Protein AF-A0A6G0M7H9-F1 (afdb_monomer_lite)

Sequence (87 aa):
MHLNGYNNAKTVLDWALENFPDPEQLVIGGYSAGSLGAQIWSVKAAKMWEVGQRAPDNESAVGRTSTKFQVLADKSKTHASSLVKCF

Radius of gyration: 15.02 Å; chains: 1; bounding box: 35×24×44 Å

pLDDT: mean 70.73, std 20.06, range [34.06, 93.62]

InterPro domains:
  IPR029058 Alpha/Beta hydrolase fold [SSF53474] (7-42)

Structure (mmCIF, N/CA/C/O backbone):
data_AF-A0A6G0M7H9-F1
#
_entry.id   AF-A0A6G0M7H9-F1
#
loop_
_atom_site.group_PDB
_atom_site.id
_atom_site.type_symbol
_atom_site.label_atom_id
_atom_site.label_alt_id
_atom_site.label_comp_id
_atom_site.label_asym_id
_atom_site.label_entity_id
_atom_site.label_seq_id
_atom_site.pdbx_PDB_ins_code
_atom_site.Cartn_x
_atom_site.Cartn_y
_atom_site.Cartn_z
_atom_site.occupancy
_atom_site.B_iso_or_equiv
_atom_site.auth_seq_id
_atom_site.auth_comp_id
_atom_site.auth_asym_id
_atom_site.auth_atom_id
_atom_site.pdbx_PDB_model_num
ATOM 1 N N . MET A 1 1 ? 15.547 -13.799 -11.225 1.00 55.19 1 MET A N 1
ATOM 2 C CA . MET A 1 1 ? 14.887 -12.470 -11.190 1.00 55.19 1 MET A CA 1
ATOM 3 C C . MET A 1 1 ? 14.859 -11.977 -9.753 1.00 55.19 1 MET A C 1
ATOM 5 O O . MET A 1 1 ? 14.556 -12.777 -8.881 1.00 55.19 1 MET A O 1
ATOM 9 N N . HIS A 1 2 ? 15.171 -10.702 -9.507 1.00 68.62 2 HIS A N 1
ATOM 10 C CA . HIS A 1 2 ? 15.051 -10.082 -8.181 1.00 68.62 2 HIS A CA 1
ATOM 11 C C . HIS A 1 2 ? 13.690 -9.376 -8.083 1.00 68.62 2 HIS A C 1
ATOM 13 O O . HIS A 1 2 ? 13.439 -8.415 -8.808 1.00 68.62 2 HIS A O 1
ATOM 19 N N . LEU A 1 3 ? 12.793 -9.862 -7.219 1.00 81.94 3 LEU A N 1
ATOM 20 C CA . LEU A 1 3 ? 11.434 -9.325 -7.038 1.00 81.94 3 LEU A CA 1
ATOM 21 C C . LEU A 1 3 ? 11.422 -8.133 -6.065 1.00 81.94 3 LEU A C 1
ATOM 23 O O . LEU A 1 3 ? 10.660 -8.098 -5.100 1.00 81.94 3 LEU A O 1
ATOM 27 N N . ASN A 1 4 ? 12.273 -7.140 -6.321 1.00 87.44 4 ASN A N 1
ATOM 28 C CA . ASN A 1 4 ? 12.466 -6.003 -5.416 1.00 87.44 4 ASN A CA 1
ATOM 29 C C . ASN A 1 4 ? 11.170 -5.210 -5.198 1.00 87.44 4 ASN A C 1
ATOM 31 O O . ASN A 1 4 ? 10.897 -4.788 -4.083 1.00 87.44 4 ASN A O 1
ATOM 35 N N . GLY A 1 5 ? 10.323 -5.079 -6.225 1.00 85.44 5 GLY A N 1
ATOM 36 C CA . GLY A 1 5 ? 9.021 -4.418 -6.090 1.00 85.44 5 GLY A CA 1
ATOM 37 C C . GLY A 1 5 ? 8.081 -5.124 -5.106 1.00 85.44 5 GLY A C 1
ATOM 38 O O . GLY A 1 5 ? 7.406 -4.461 -4.324 1.00 85.44 5 GLY A O 1
ATOM 39 N N . TYR A 1 6 ? 8.080 -6.462 -5.095 1.00 87.19 6 TYR A N 1
ATOM 40 C CA . TYR A 1 6 ? 7.290 -7.237 -4.138 1.00 87.19 6 TYR A CA 1
ATOM 41 C C . TYR A 1 6 ? 7.822 -7.061 -2.713 1.00 87.19 6 TYR A C 1
ATOM 43 O O . TYR A 1 6 ? 7.045 -6.779 -1.804 1.00 87.19 6 TYR A O 1
ATOM 51 N N . ASN A 1 7 ? 9.140 -7.193 -2.529 1.00 90.88 7 ASN A N 1
ATOM 52 C CA . ASN A 1 7 ? 9.769 -7.054 -1.216 1.00 90.88 7 ASN A CA 1
ATOM 53 C C . ASN A 1 7 ? 9.555 -5.650 -0.645 1.00 90.88 7 ASN A C 1
ATOM 55 O O . ASN A 1 7 ? 9.132 -5.525 0.496 1.00 90.88 7 ASN A O 1
ATOM 59 N N . ASN A 1 8 ? 9.745 -4.606 -1.453 1.00 90.38 8 ASN A N 1
ATOM 60 C CA . ASN A 1 8 ? 9.549 -3.222 -1.024 1.00 90.38 8 ASN A CA 1
ATOM 61 C C . ASN A 1 8 ? 8.098 -2.959 -0.599 1.00 90.38 8 ASN A C 1
ATOM 63 O O . ASN A 1 8 ? 7.865 -2.384 0.460 1.00 90.38 8 ASN A O 1
ATOM 67 N N . ALA A 1 9 ? 7.123 -3.410 -1.395 1.00 89.94 9 ALA A N 1
ATOM 68 C CA . ALA A 1 9 ? 5.711 -3.252 -1.058 1.00 89.94 9 ALA A CA 1
ATOM 69 C C . ALA A 1 9 ? 5.334 -4.029 0.214 1.00 89.94 9 ALA A C 1
ATOM 71 O O . ALA A 1 9 ? 4.607 -3.502 1.052 1.00 89.94 9 ALA A O 1
ATOM 72 N N . LYS A 1 10 ? 5.873 -5.245 0.394 1.00 90.88 10 LYS A N 1
ATOM 73 C CA . LYS A 1 10 ? 5.686 -6.025 1.623 1.00 90.88 10 LYS A CA 1
ATOM 74 C C . LYS A 1 10 ? 6.239 -5.282 2.839 1.00 90.88 10 LYS A C 1
ATOM 76 O O . LYS A 1 10 ? 5.512 -5.115 3.805 1.00 90.88 10 LYS A O 1
ATOM 81 N N . THR A 1 11 ? 7.484 -4.813 2.771 1.00 93.19 11 THR A N 1
ATOM 82 C CA . THR A 1 11 ? 8.150 -4.129 3.887 1.00 93.19 11 THR A CA 1
ATOM 83 C C . THR A 1 11 ? 7.390 -2.880 4.325 1.00 93.19 11 THR A C 1
ATOM 85 O O . THR A 1 11 ? 7.218 -2.663 5.518 1.00 93.19 11 THR A O 1
ATOM 88 N N . VAL A 1 12 ? 6.895 -2.074 3.379 1.00 91.25 12 VAL A N 1
ATOM 89 C CA . VAL A 1 12 ? 6.097 -0.879 3.706 1.00 91.25 12 VAL A CA 1
ATOM 90 C C . VAL A 1 12 ? 4.761 -1.257 4.346 1.00 91.25 12 VAL A C 1
ATOM 92 O O . VAL A 1 12 ? 4.330 -0.593 5.285 1.00 91.25 12 VAL A O 1
ATOM 95 N N . LEU A 1 13 ? 4.109 -2.315 3.859 1.00 89.25 13 LEU A N 1
ATOM 96 C CA . LEU A 1 13 ? 2.828 -2.764 4.399 1.00 89.25 13 LEU A CA 1
ATOM 97 C C . LEU A 1 13 ? 2.972 -3.350 5.811 1.00 89.25 13 LEU A C 1
ATOM 99 O O . LEU A 1 13 ? 2.155 -3.043 6.673 1.00 89.25 13 LEU A O 1
ATOM 103 N N . ASP A 1 14 ? 4.026 -4.132 6.053 1.00 91.19 14 ASP A N 1
ATOM 104 C CA . ASP A 1 14 ? 4.344 -4.672 7.379 1.00 91.19 14 ASP A CA 1
ATOM 105 C C . ASP A 1 14 ? 4.657 -3.532 8.364 1.00 91.19 14 ASP A C 1
ATOM 107 O O . ASP A 1 14 ? 4.076 -3.473 9.444 1.00 91.19 14 ASP A O 1
ATOM 111 N N . TRP A 1 15 ? 5.490 -2.564 7.955 1.00 93.62 15 TRP A N 1
ATOM 112 C CA . TRP A 1 15 ? 5.767 -1.369 8.756 1.00 93.62 15 TRP A CA 1
ATOM 113 C C . TRP A 1 15 ? 4.480 -0.603 9.091 1.00 93.62 15 TRP A C 1
ATOM 115 O O . TRP A 1 15 ? 4.276 -0.197 10.233 1.00 93.62 15 TRP A O 1
ATOM 125 N N . ALA A 1 16 ? 3.579 -0.426 8.123 1.00 90.75 16 ALA A N 1
ATOM 126 C CA . ALA A 1 16 ? 2.317 0.263 8.365 1.00 90.75 16 ALA A CA 1
ATOM 127 C C . ALA A 1 16 ? 1.430 -0.489 9.374 1.00 90.75 16 ALA A C 1
ATOM 129 O O . ALA A 1 16 ? 0.798 0.160 10.202 1.00 90.75 16 ALA A O 1
ATOM 130 N N . LEU A 1 17 ? 1.414 -1.827 9.351 1.00 87.12 17 LEU A N 1
ATOM 131 C CA . LEU A 1 17 ? 0.633 -2.651 10.283 1.00 87.12 17 LEU A CA 1
ATOM 132 C C . LEU A 1 17 ? 1.141 -2.527 11.719 1.00 87.12 17 LEU A C 1
ATOM 134 O O . LEU A 1 17 ? 0.349 -2.405 12.649 1.00 87.12 17 LEU A O 1
ATOM 138 N N . GLU A 1 18 ? 2.460 -2.503 11.892 1.00 88.94 18 GLU A N 1
ATOM 139 C CA . GLU A 1 18 ? 3.097 -2.344 13.202 1.00 88.94 18 GLU A CA 1
ATOM 140 C C . GLU A 1 18 ? 2.838 -0.963 13.815 1.00 88.94 18 GLU A C 1
ATOM 142 O O . GLU A 1 18 ? 2.680 -0.840 15.029 1.00 88.94 18 GLU A O 1
ATOM 147 N N . ASN A 1 19 ? 2.785 0.082 12.985 1.00 91.38 19 ASN A N 1
ATOM 148 C CA . ASN A 1 19 ? 2.636 1.463 13.451 1.00 91.38 19 ASN A CA 1
ATOM 149 C C . ASN A 1 19 ? 1.169 1.907 13.558 1.00 91.38 19 ASN A C 1
ATOM 151 O O . ASN A 1 19 ? 0.850 2.782 14.363 1.00 91.38 19 ASN A O 1
ATOM 155 N N . PHE A 1 20 ? 0.275 1.308 12.769 1.00 87.25 20 PHE A N 1
ATOM 156 C CA . PHE A 1 20 ? -1.140 1.669 12.694 1.00 87.25 20 PHE A CA 1
ATOM 157 C C . PHE A 1 20 ? -2.016 0.411 12.764 1.00 87.25 20 PHE A C 1
ATOM 159 O O . PHE A 1 20 ? -2.564 -0.008 11.744 1.00 87.25 20 PHE A O 1
ATOM 166 N N . PRO A 1 21 ? -2.184 -0.201 13.949 1.00 80.69 21 PRO A N 1
ATOM 167 C CA . PRO A 1 21 ? -2.934 -1.450 14.088 1.00 80.69 21 PRO A CA 1
ATOM 168 C C . PRO A 1 21 ? -4.443 -1.295 13.836 1.00 80.69 21 PRO A C 1
ATOM 170 O O . PRO A 1 21 ? -5.097 -2.262 13.464 1.00 80.69 21 PRO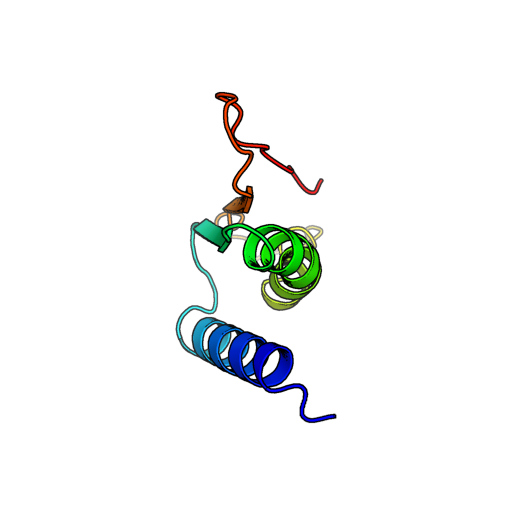 A O 1
ATOM 173 N N . ASP A 1 22 ? -4.998 -0.094 14.021 1.00 82.81 22 ASP A N 1
ATOM 174 C CA . ASP A 1 22 ? -6.435 0.179 13.884 1.00 82.81 22 ASP A CA 1
ATOM 175 C C . ASP A 1 22 ? -6.677 1.546 13.214 1.00 82.81 22 ASP A C 1
ATOM 177 O O . ASP A 1 22 ? -7.038 2.524 13.874 1.00 82.81 22 ASP A O 1
ATOM 181 N N . PRO A 1 23 ? -6.362 1.683 11.914 1.00 81.44 23 PRO A N 1
ATOM 182 C CA . PRO A 1 23 ? -6.549 2.927 11.198 1.00 81.44 23 PRO A CA 1
ATOM 183 C C . PRO A 1 23 ? -8.036 3.127 10.900 1.00 81.44 23 PRO A C 1
ATOM 185 O O . PRO A 1 23 ? -8.738 2.208 10.479 1.00 81.44 23 PRO A O 1
ATOM 188 N N . GLU A 1 24 ? -8.514 4.362 11.030 1.00 83.56 24 GLU A N 1
ATOM 189 C CA . GLU A 1 24 ? -9.883 4.720 10.638 1.00 83.56 24 GLU A CA 1
ATOM 190 C C . GLU A 1 24 ? -10.108 4.502 9.130 1.00 83.56 24 GLU A C 1
ATOM 192 O O . GLU A 1 24 ? -11.173 4.058 8.693 1.00 83.56 24 GLU A O 1
ATOM 197 N N . GLN A 1 25 ? -9.082 4.776 8.320 1.00 83.12 25 GLN A N 1
ATOM 198 C CA . GLN A 1 25 ? -9.131 4.623 6.873 1.00 83.12 25 GLN A CA 1
ATOM 199 C C . GLN A 1 25 ? -7.798 4.116 6.311 1.00 83.12 25 GLN A C 1
ATOM 201 O O . GLN A 1 25 ? -6.739 4.679 6.577 1.00 83.12 25 GLN A O 1
ATOM 206 N N . LEU A 1 26 ? -7.874 3.095 5.458 1.00 84.81 26 LEU A N 1
ATOM 207 C CA . LEU A 1 26 ? -6.761 2.530 4.705 1.00 84.81 26 LEU A CA 1
ATOM 208 C C . LEU A 1 26 ? -6.979 2.771 3.206 1.00 84.81 26 LEU A C 1
ATOM 210 O O . LEU A 1 26 ? -7.966 2.316 2.622 1.00 84.81 26 LEU A O 1
ATOM 214 N N . VAL A 1 27 ? -6.051 3.497 2.577 1.00 88.25 27 VAL A N 1
ATOM 215 C CA . VAL A 1 27 ? -6.087 3.809 1.141 1.00 88.25 27 VAL A CA 1
ATOM 216 C C . VAL A 1 27 ? -4.852 3.241 0.461 1.00 88.25 27 VAL A C 1
ATOM 218 O O . VAL A 1 27 ? -3.729 3.574 0.830 1.00 88.25 27 VAL A O 1
ATOM 221 N N . ILE A 1 28 ? -5.053 2.419 -0.567 1.00 87.19 28 ILE A N 1
ATOM 222 C CA . ILE A 1 28 ? -3.969 1.870 -1.388 1.00 87.19 28 ILE A CA 1
ATOM 223 C C . ILE A 1 28 ? -4.106 2.422 -2.798 1.00 87.19 28 ILE A C 1
ATOM 225 O O . ILE A 1 28 ? -5.113 2.201 -3.466 1.00 87.19 28 ILE A O 1
ATOM 229 N N . GLY A 1 29 ? -3.091 3.158 -3.242 1.00 89.44 29 GLY A N 1
ATOM 230 C CA . GLY A 1 29 ? -3.086 3.845 -4.526 1.00 89.44 29 GLY A CA 1
ATOM 231 C C . GLY A 1 29 ? -1.929 3.427 -5.424 1.00 89.44 29 GLY A C 1
ATOM 232 O O . GLY A 1 29 ? -0.874 3.020 -4.940 1.00 89.44 29 GLY A O 1
ATOM 233 N N . GLY A 1 30 ? -2.098 3.571 -6.737 1.00 87.00 30 GLY A N 1
ATOM 234 C CA . GLY A 1 30 ? -0.991 3.406 -7.671 1.00 87.00 30 GLY A CA 1
ATOM 235 C C . GLY A 1 30 ? -1.271 3.904 -9.086 1.00 87.00 30 GLY A C 1
ATOM 236 O O . GLY A 1 30 ? -2.419 4.014 -9.521 1.00 87.00 30 GLY A O 1
ATOM 237 N N . TYR A 1 31 ? -0.188 4.185 -9.811 1.00 86.12 31 TYR A N 1
ATOM 238 C CA . TYR A 1 31 ? -0.194 4.713 -11.176 1.00 86.12 31 TYR A CA 1
ATOM 239 C C . TYR A 1 31 ? 0.443 3.717 -12.156 1.00 86.12 31 TYR A C 1
ATOM 241 O O . TYR A 1 31 ? 1.472 3.117 -11.836 1.00 86.12 31 TYR A O 1
ATOM 249 N N . SER A 1 32 ? -0.134 3.547 -13.353 1.00 86.31 32 SER A N 1
ATOM 250 C CA . SER A 1 32 ? 0.356 2.611 -14.384 1.00 86.31 32 SER A CA 1
ATOM 251 C C . SER A 1 32 ? 0.545 1.182 -13.831 1.00 86.31 32 SER A C 1
ATOM 253 O O . SER A 1 32 ? -0.390 0.624 -13.268 1.00 86.31 32 SER A O 1
ATOM 255 N N . ALA A 1 33 ? 1.734 0.574 -13.901 1.00 84.38 33 ALA A N 1
ATOM 256 C CA . ALA A 1 33 ? 2.001 -0.731 -13.278 1.00 84.38 33 ALA A CA 1
ATOM 257 C C . ALA A 1 33 ? 1.703 -0.755 -11.761 1.00 84.38 33 ALA A C 1
ATOM 259 O O . ALA A 1 33 ? 1.308 -1.784 -11.209 1.00 84.38 33 ALA A O 1
ATOM 260 N N . GLY A 1 34 ? 1.830 0.393 -11.091 1.00 84.06 34 GLY A N 1
ATOM 261 C CA . GLY A 1 34 ? 1.457 0.560 -9.693 1.00 84.06 34 GLY A CA 1
ATOM 262 C C . GLY A 1 34 ? -0.047 0.452 -9.446 1.00 84.06 34 GLY A C 1
ATOM 263 O O . GLY A 1 34 ? -0.427 0.052 -8.357 1.00 84.06 34 GLY A O 1
ATOM 264 N N . SER A 1 35 ? -0.914 0.746 -10.422 1.00 84.94 35 SER A N 1
ATOM 265 C CA . SER A 1 35 ? -2.372 0.623 -10.259 1.00 84.94 35 SER A CA 1
ATOM 266 C C . SER A 1 35 ? -2.830 -0.840 -10.274 1.00 84.94 35 SER A C 1
ATOM 268 O O . SER A 1 35 ? -3.742 -1.230 -9.542 1.00 84.94 35 SER A O 1
ATOM 270 N N . LEU A 1 36 ? -2.146 -1.686 -11.051 1.00 85.75 36 LEU A N 1
ATOM 271 C CA . LEU A 1 36 ? -2.290 -3.139 -10.971 1.00 85.75 36 LEU A CA 1
ATOM 272 C C . LEU A 1 36 ? -1.719 -3.668 -9.649 1.00 85.75 36 LEU A C 1
ATOM 274 O O . LEU A 1 36 ? -2.364 -4.469 -8.976 1.00 85.75 36 LEU A O 1
ATOM 278 N N . GLY A 1 37 ? -0.545 -3.171 -9.247 1.00 87.00 3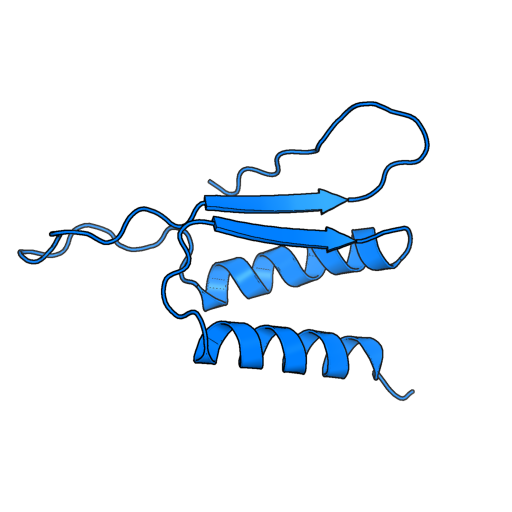7 GLY A N 1
ATOM 279 C CA . GLY A 1 37 ? 0.047 -3.475 -7.946 1.00 87.00 37 GLY A CA 1
ATOM 280 C C . GLY A 1 37 ? -0.893 -3.135 -6.788 1.00 87.00 37 GLY A C 1
ATOM 281 O O . GLY A 1 37 ? -1.104 -3.979 -5.924 1.00 87.00 37 GLY A O 1
ATOM 282 N N . ALA A 1 38 ? -1.513 -1.953 -6.808 1.00 88.06 38 ALA A N 1
ATOM 283 C CA . ALA A 1 38 ? -2.479 -1.509 -5.811 1.00 88.06 38 ALA A CA 1
ATOM 284 C C . ALA A 1 38 ? -3.611 -2.529 -5.667 1.00 88.06 38 AL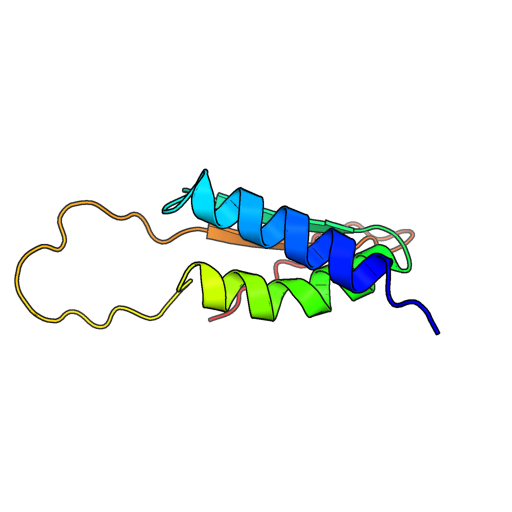A A C 1
ATOM 286 O O . ALA A 1 38 ? -3.818 -3.039 -4.575 1.00 88.06 38 ALA A O 1
ATOM 287 N N . GLN A 1 39 ? -4.246 -2.929 -6.772 1.00 86.88 39 GLN A N 1
ATOM 288 C CA . GLN A 1 39 ? -5.316 -3.934 -6.757 1.00 86.88 39 GLN A CA 1
ATOM 289 C C . GLN A 1 39 ? -4.867 -5.288 -6.178 1.00 86.88 39 GLN A C 1
ATOM 291 O O . GLN A 1 39 ? -5.586 -5.877 -5.372 1.00 86.88 39 GLN A O 1
ATOM 296 N N . ILE A 1 40 ? -3.674 -5.773 -6.543 1.00 88.00 40 ILE A N 1
ATOM 297 C CA . ILE A 1 40 ? -3.125 -7.043 -6.033 1.00 88.00 40 ILE A CA 1
ATOM 298 C C . ILE A 1 40 ? -2.849 -6.955 -4.526 1.00 88.00 40 ILE A C 1
ATOM 300 O O . ILE A 1 40 ? -3.207 -7.856 -3.765 1.00 88.00 40 ILE A O 1
ATOM 304 N N . TRP A 1 41 ? -2.221 -5.867 -4.079 1.00 88.62 41 TRP A N 1
ATOM 305 C CA . TRP A 1 41 ? -1.867 -5.665 -2.676 1.00 88.62 41 TRP A CA 1
ATOM 306 C C . TRP A 1 41 ? -3.074 -5.357 -1.796 1.00 88.62 41 TRP A C 1
ATOM 308 O O . TRP A 1 41 ? -3.052 -5.691 -0.613 1.00 88.62 41 TRP A O 1
ATOM 318 N N . SER A 1 42 ? -4.151 -4.809 -2.359 1.00 86.56 42 SER A N 1
ATOM 319 C CA . SER A 1 42 ? -5.360 -4.477 -1.615 1.00 86.56 42 SER A CA 1
ATOM 320 C C . SER A 1 42 ? -5.996 -5.678 -0.923 1.00 86.56 42 SER A C 1
ATOM 322 O O . SER A 1 42 ? -6.356 -5.588 0.246 1.00 86.56 42 SER A O 1
ATOM 324 N N . VAL A 1 43 ? -6.064 -6.831 -1.589 1.00 84.19 43 VAL A N 1
ATOM 325 C CA . VAL A 1 43 ? -6.616 -8.054 -0.980 1.00 84.19 43 VAL A CA 1
ATOM 326 C C . VAL A 1 43 ? -5.771 -8.509 0.213 1.00 84.19 43 VAL A C 1
ATOM 328 O O . VAL A 1 43 ? -6.300 -8.979 1.218 1.00 84.19 43 VAL A O 1
ATOM 331 N N . LYS A 1 44 ? -4.446 -8.364 0.117 1.00 86.38 44 LYS A N 1
ATOM 332 C CA . LYS A 1 44 ? -3.523 -8.745 1.189 1.00 86.38 44 LYS A CA 1
ATOM 333 C C . LYS A 1 44 ? -3.602 -7.779 2.370 1.00 86.38 44 LYS A C 1
ATOM 335 O O . LYS A 1 44 ? -3.656 -8.234 3.506 1.00 86.38 44 LYS A O 1
ATOM 340 N N . ALA A 1 45 ? -3.674 -6.480 2.100 1.00 86.50 45 ALA A N 1
ATOM 341 C CA . ALA A 1 45 ? -3.820 -5.455 3.124 1.00 86.50 45 ALA A CA 1
ATOM 342 C C . ALA A 1 45 ? -5.157 -5.559 3.871 1.00 86.50 45 ALA A C 1
ATOM 344 O O . ALA A 1 45 ? -5.173 -5.492 5.093 1.00 86.50 45 ALA A O 1
ATOM 345 N N . ALA A 1 46 ? -6.264 -5.817 3.166 1.00 83.69 46 ALA A N 1
ATOM 346 C CA . ALA A 1 46 ? -7.565 -6.029 3.800 1.00 83.69 46 ALA A CA 1
ATOM 347 C C . ALA A 1 46 ? -7.546 -7.210 4.787 1.00 83.69 46 ALA A C 1
ATOM 349 O O . ALA A 1 46 ? -8.110 -7.110 5.870 1.00 83.69 46 ALA A O 1
ATOM 350 N N . LYS A 1 47 ? -6.843 -8.302 4.450 1.00 82.94 47 LYS A N 1
ATOM 351 C CA . LYS A 1 47 ? -6.657 -9.447 5.358 1.00 82.94 47 LYS A CA 1
ATOM 352 C C . LYS A 1 47 ? -5.772 -9.120 6.559 1.00 82.94 47 LYS A C 1
ATOM 354 O O . LYS A 1 47 ? -6.061 -9.583 7.650 1.00 82.94 47 LYS A O 1
ATOM 359 N N . MET A 1 48 ? -4.701 -8.353 6.354 1.00 84.19 48 MET A N 1
ATOM 360 C CA . MET A 1 48 ? -3.777 -7.959 7.425 1.00 84.19 48 MET A CA 1
ATOM 361 C C . MET A 1 48 ? -4.449 -7.085 8.488 1.00 84.19 48 MET A C 1
ATOM 363 O O . MET A 1 48 ? -4.151 -7.242 9.663 1.00 84.19 48 MET A O 1
ATOM 367 N N . TRP A 1 49 ? -5.367 -6.210 8.073 1.00 82.44 49 TRP A N 1
ATOM 368 C CA . TRP A 1 49 ? -6.148 -5.343 8.963 1.00 82.44 49 TRP A CA 1
ATOM 369 C C . TRP A 1 49 ? -7.518 -5.912 9.347 1.00 82.44 49 TRP A C 1
ATOM 371 O O . TRP A 1 49 ? -8.336 -5.188 9.904 1.00 82.44 49 TRP A O 1
ATOM 381 N N . GLU A 1 50 ? -7.795 -7.179 9.017 1.00 74.88 50 GLU A N 1
ATOM 382 C CA . GLU A 1 50 ? -9.081 -7.839 9.297 1.00 74.88 50 GLU A CA 1
ATOM 383 C C . GLU A 1 50 ? -10.302 -7.001 8.883 1.00 74.88 50 GLU A C 1
ATOM 385 O O . GLU A 1 50 ? -11.335 -6.989 9.557 1.00 74.88 50 GLU A O 1
ATOM 390 N N . VAL A 1 51 ? -10.185 -6.285 7.759 1.00 64.31 51 VAL A N 1
ATOM 391 C CA . VAL A 1 51 ? -11.228 -5.404 7.234 1.00 64.31 51 VAL A CA 1
ATOM 392 C C . VAL A 1 51 ? -12.447 -6.268 6.881 1.00 64.31 51 VAL A C 1
ATOM 394 O O . VAL A 1 51 ? -12.543 -6.797 5.776 1.00 64.31 51 VAL A O 1
ATOM 397 N N . GLY A 1 52 ? -13.354 -6.442 7.849 1.00 56.06 52 GLY A N 1
ATOM 398 C CA . GLY A 1 52 ? -14.652 -7.103 7.699 1.00 56.06 52 GLY A CA 1
ATOM 399 C C . GLY A 1 52 ? -14.831 -8.528 8.254 1.00 56.06 52 GLY A C 1
ATOM 400 O O . GLY A 1 52 ? -15.568 -9.275 7.619 1.00 56.06 52 GLY A O 1
ATOM 401 N N . GLN A 1 53 ? -14.250 -8.947 9.398 1.00 45.38 53 GLN A N 1
ATOM 402 C CA . GLN A 1 53 ? -14.52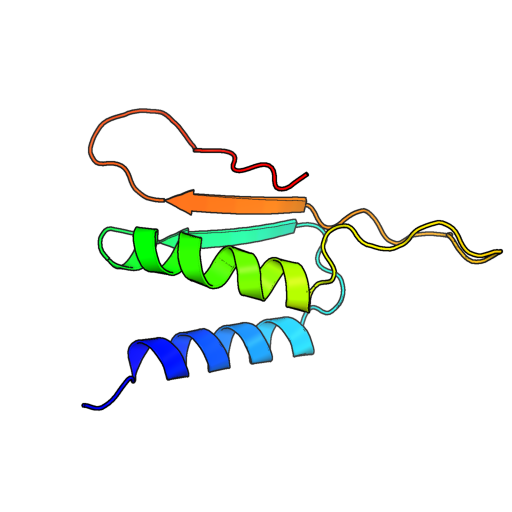8 -10.306 9.943 1.00 45.38 53 GLN A CA 1
ATOM 403 C C . GLN A 1 53 ? -14.820 -10.499 11.449 1.00 45.38 53 GLN A C 1
ATOM 405 O O . GLN A 1 53 ? -14.816 -11.646 11.895 1.00 45.38 53 GLN A O 1
ATOM 410 N N . ARG A 1 54 ? -15.208 -9.490 12.245 1.00 40.12 54 ARG A N 1
ATOM 411 C CA . ARG A 1 54 ? -15.758 -9.804 13.586 1.00 40.12 54 ARG A CA 1
ATOM 412 C C . ARG A 1 54 ? -17.283 -9.960 13.571 1.00 40.12 54 ARG A C 1
ATOM 414 O O . ARG A 1 54 ? -18.017 -8.977 13.627 1.00 40.12 54 ARG A O 1
ATOM 421 N N . ALA A 1 55 ? -17.754 -11.210 13.519 1.00 38.31 55 ALA A N 1
ATOM 422 C CA . ALA A 1 55 ? -19.089 -11.567 14.006 1.00 38.31 55 ALA A CA 1
ATOM 423 C C . ALA A 1 55 ? -19.157 -11.292 15.525 1.00 38.31 55 ALA A C 1
ATOM 425 O O . ALA A 1 55 ? -18.143 -11.471 16.200 1.00 38.31 55 ALA A O 1
ATOM 426 N N . PRO A 1 56 ? -20.296 -10.834 16.077 1.00 43.72 56 PRO A N 1
ATOM 427 C CA . PRO A 1 56 ? -20.377 -10.411 17.468 1.00 43.72 56 PRO A CA 1
ATOM 428 C C . PRO A 1 56 ? -20.380 -11.630 18.394 1.00 43.72 56 PRO A C 1
ATOM 430 O O . PRO A 1 56 ? -21.430 -12.191 18.698 1.00 43.72 56 PRO A O 1
ATOM 433 N N . ASP A 1 57 ? -19.207 -12.033 18.864 1.00 44.81 57 ASP A N 1
ATOM 434 C CA . ASP A 1 57 ? -19.076 -12.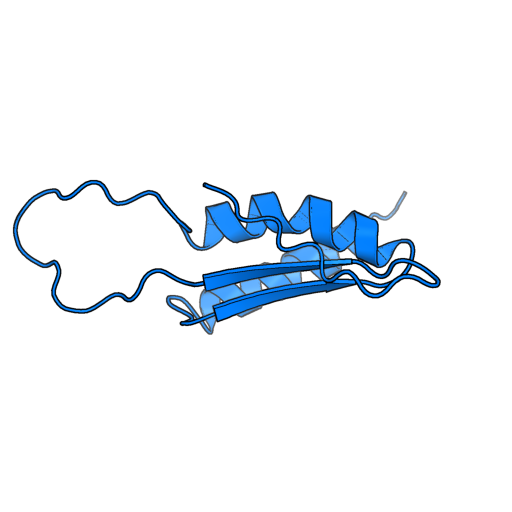807 20.083 1.00 44.81 57 ASP A CA 1
ATOM 435 C C . ASP A 1 57 ? -18.945 -11.831 21.265 1.00 44.81 57 ASP A C 1
ATOM 437 O O . ASP A 1 57 ? -18.013 -11.037 21.374 1.00 44.81 57 ASP A O 1
ATOM 441 N N . ASN A 1 58 ? -20.011 -11.822 22.070 1.00 51.62 58 ASN A N 1
ATOM 442 C CA . ASN A 1 58 ?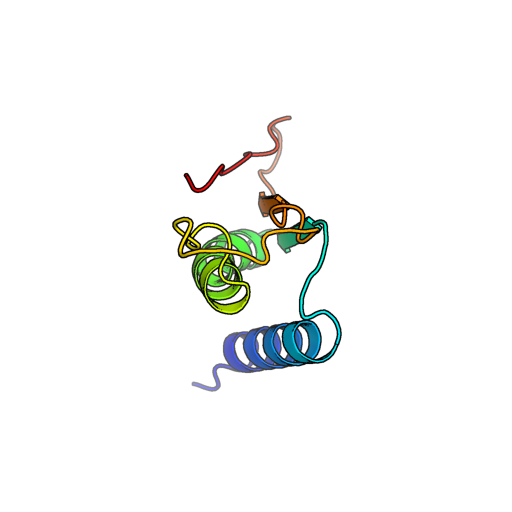 -20.079 -11.412 23.472 1.00 51.62 58 ASN A CA 1
ATOM 443 C C . ASN A 1 58 ? -19.103 -10.321 23.983 1.00 51.62 58 ASN A C 1
ATOM 445 O O . ASN A 1 58 ? -17.933 -10.545 24.269 1.00 51.62 58 ASN A O 1
ATOM 449 N N . GLU A 1 59 ? -19.699 -9.161 24.282 1.00 46.72 59 GLU A N 1
ATOM 450 C CA . GLU A 1 59 ? -19.365 -8.357 25.468 1.00 46.72 59 GLU A CA 1
ATOM 451 C C . GLU A 1 59 ? -17.952 -7.742 25.525 1.00 46.72 59 GLU A C 1
ATOM 453 O O . GLU A 1 59 ? -17.220 -7.914 26.491 1.00 46.72 59 GLU A O 1
ATOM 458 N N . SER A 1 60 ? -17.575 -6.963 24.503 1.00 44.16 60 SER A N 1
ATOM 459 C CA . SER A 1 60 ? -16.640 -5.812 24.624 1.00 44.16 60 SER A CA 1
ATOM 460 C C . SER A 1 60 ? -16.601 -4.939 23.356 1.00 44.16 60 SER A C 1
ATOM 462 O O . SER A 1 60 ? -15.570 -4.382 22.986 1.00 44.16 60 SER A O 1
ATOM 464 N N . ALA A 1 61 ? -17.730 -4.794 22.654 1.00 46.31 61 ALA A N 1
ATOM 465 C CA . ALA A 1 61 ? -17.831 -4.004 21.420 1.00 46.31 61 ALA A CA 1
ATOM 466 C C . ALA A 1 61 ? -17.980 -2.486 21.675 1.00 46.31 61 ALA A C 1
ATOM 468 O O . ALA A 1 61 ? -18.794 -1.817 21.042 1.00 46.31 61 ALA A O 1
ATOM 469 N N . VAL A 1 62 ? -17.195 -1.926 22.598 1.00 45.97 62 VAL A N 1
ATOM 470 C CA . VAL A 1 62 ? -17.050 -0.472 22.731 1.00 45.97 62 VAL A CA 1
ATOM 471 C C . VAL A 1 62 ? -15.801 -0.057 21.953 1.00 45.97 62 VAL A C 1
ATOM 473 O O . VAL A 1 62 ? -14.693 -0.082 22.473 1.00 45.97 62 VAL A O 1
ATOM 476 N N . GLY A 1 63 ? -16.000 0.326 20.687 1.00 42.78 63 GLY A N 1
ATOM 477 C CA . GLY A 1 63 ? -15.182 1.386 20.089 1.00 42.78 63 GLY A CA 1
ATOM 478 C C . GLY A 1 63 ? -14.097 1.039 19.065 1.00 42.78 63 GLY A C 1
ATOM 479 O O . GLY A 1 63 ? -13.151 1.812 18.979 1.00 42.78 63 GLY A O 1
ATOM 480 N N . ARG A 1 64 ? -14.210 -0.019 18.247 1.00 48.78 64 ARG A N 1
ATOM 481 C CA . ARG A 1 64 ? -13.426 -0.081 16.991 1.00 48.78 64 ARG A CA 1
ATOM 482 C C . ARG A 1 64 ? -14.310 0.182 15.786 1.00 48.78 64 ARG A C 1
ATOM 484 O O . ARG A 1 64 ? -15.123 -0.649 15.387 1.00 48.78 64 ARG A O 1
ATOM 491 N N . THR A 1 65 ? -14.197 1.395 15.262 1.00 48.06 65 THR A N 1
ATOM 492 C CA . THR A 1 65 ? -14.834 1.838 14.025 1.00 48.06 65 THR A CA 1
ATOM 493 C C . THR A 1 65 ? -14.336 0.977 12.872 1.00 48.06 65 THR A C 1
ATOM 495 O O . THR A 1 65 ? -13.135 0.892 12.660 1.00 48.06 65 THR A O 1
ATOM 498 N N . SER A 1 66 ? -15.249 0.352 12.128 1.00 59.22 66 SER A N 1
ATOM 499 C CA . SER A 1 66 ? -14.951 -0.384 10.893 1.00 59.22 66 SER A CA 1
ATOM 500 C C . SER A 1 66 ? -13.945 0.380 10.020 1.00 59.22 66 SER A C 1
ATOM 502 O O . SER A 1 66 ? -14.317 1.394 9.426 1.00 59.22 66 SER A O 1
ATOM 504 N N . THR A 1 67 ? -12.703 -0.105 9.909 1.00 60.25 67 THR A N 1
ATOM 505 C CA . THR A 1 67 ? -11.665 0.507 9.067 1.00 60.25 67 THR A CA 1
ATOM 506 C C . THR A 1 67 ? -12.169 0.643 7.636 1.00 60.25 67 THR A C 1
ATOM 508 O O . THR A 1 67 ? -12.497 -0.337 6.962 1.00 60.25 67 THR A O 1
ATOM 511 N N . LYS A 1 68 ? -12.248 1.878 7.147 1.00 75.38 68 LYS A N 1
ATOM 512 C CA . LYS A 1 68 ? -12.697 2.167 5.788 1.00 75.38 68 LYS A CA 1
ATOM 513 C C . LYS A 1 68 ? -11.588 1.820 4.803 1.00 75.38 68 LYS A C 1
ATOM 515 O O . LYS A 1 68 ? -10.521 2.420 4.838 1.00 75.38 68 LYS A O 1
ATOM 520 N N . PHE A 1 69 ? -11.852 0.904 3.879 1.00 77.06 69 PHE A N 1
ATOM 521 C CA . PHE A 1 69 ? -10.859 0.448 2.909 1.00 77.06 69 PHE A CA 1
ATOM 522 C C . PHE A 1 69 ? -11.146 0.979 1.499 1.00 77.06 69 PHE A C 1
ATOM 524 O O . PHE A 1 69 ? -12.270 0.874 1.006 1.00 77.06 69 PHE A O 1
ATOM 531 N N . GLN A 1 70 ? -10.142 1.572 0.845 1.00 81.25 70 GLN A N 1
ATOM 532 C CA . GLN A 1 70 ? -10.276 2.156 -0.491 1.00 81.25 70 GLN A CA 1
ATOM 533 C C . GLN A 1 70 ? -9.066 1.856 -1.382 1.00 81.25 70 GLN A C 1
ATOM 535 O O . GLN A 1 70 ? -7.917 1.944 -0.955 1.00 81.25 70 GLN A O 1
ATOM 540 N N . VAL A 1 71 ? -9.336 1.573 -2.658 1.00 79.00 71 VAL A N 1
ATOM 541 C CA . VAL A 1 71 ? -8.312 1.347 -3.687 1.00 79.00 71 VAL A CA 1
ATOM 542 C C . VAL A 1 71 ? -8.391 2.450 -4.740 1.00 79.00 71 VAL A C 1
ATOM 544 O O . VAL A 1 71 ? -9.465 2.719 -5.273 1.00 79.00 71 VAL A O 1
ATOM 547 N N . LEU A 1 72 ? -7.264 3.092 -5.051 1.00 79.69 72 LEU A N 1
ATOM 548 C CA . LEU A 1 72 ? -7.147 4.121 -6.085 1.00 79.69 72 LEU A CA 1
ATOM 549 C C . LEU A 1 72 ? -6.243 3.618 -7.216 1.00 79.69 72 LEU A C 1
ATOM 551 O O . LEU A 1 72 ? -5.039 3.445 -7.049 1.00 79.69 72 LEU A O 1
ATOM 555 N N . ALA A 1 73 ? -6.823 3.398 -8.390 1.00 72.38 73 ALA A N 1
ATOM 556 C CA . ALA A 1 73 ? -6.094 2.995 -9.586 1.00 72.38 73 ALA A CA 1
ATOM 557 C C . ALA A 1 73 ? -6.205 4.098 -10.641 1.00 72.38 73 ALA A C 1
ATOM 559 O O . ALA A 1 73 ? -7.319 4.487 -10.997 1.00 72.38 73 ALA A O 1
ATOM 560 N N . ASP A 1 74 ? -5.069 4.594 -11.142 1.00 57.44 74 ASP A N 1
ATOM 561 C CA . ASP A 1 74 ? -5.081 5.536 -12.263 1.00 57.44 74 ASP A CA 1
ATOM 562 C C . ASP A 1 74 ? -5.712 4.893 -13.505 1.00 57.44 74 ASP A C 1
ATOM 564 O O . ASP A 1 74 ? -5.290 3.821 -13.954 1.00 57.44 74 ASP A O 1
ATOM 568 N N . LYS A 1 75 ? -6.719 5.571 -14.060 1.00 51.50 75 LYS A N 1
ATOM 569 C CA . LYS A 1 75 ? -7.215 5.338 -15.412 1.00 51.50 75 LYS A CA 1
ATOM 570 C C . LYS A 1 75 ? -6.945 6.603 -16.201 1.00 51.50 75 LYS A C 1
ATOM 572 O O . LYS A 1 75 ? -7.525 7.651 -15.913 1.00 51.50 75 LYS A O 1
ATOM 577 N N . SER A 1 76 ? -6.090 6.499 -17.213 1.00 43.81 76 SER A N 1
ATOM 578 C CA . SER A 1 76 ? -5.879 7.580 -18.163 1.00 43.81 76 SER A CA 1
ATOM 579 C C . SER A 1 76 ? -7.238 8.031 -18.728 1.00 43.81 76 SER A C 1
ATOM 581 O O . SER A 1 76 ? -7.912 7.315 -19.461 1.00 43.81 76 SER A O 1
ATOM 583 N N . LYS A 1 77 ? -7.653 9.244 -18.344 1.00 40.72 77 LYS A N 1
ATOM 584 C CA . LYS A 1 77 ? -8.814 9.984 -18.869 1.00 40.72 77 LYS A CA 1
ATOM 585 C C . LYS A 1 77 ? -10.219 9.413 -18.613 1.00 40.72 77 LYS A C 1
ATOM 587 O O . LYS A 1 77 ? -11.042 9.384 -19.527 1.00 40.72 77 LYS A O 1
ATOM 592 N N . THR A 1 78 ? -10.593 9.093 -17.376 1.00 36.25 78 THR A N 1
ATOM 593 C CA . THR A 1 78 ? -12.025 9.182 -17.009 1.00 36.25 78 THR A CA 1
ATOM 594 C C . THR A 1 78 ? -12.209 9.397 -15.512 1.00 36.25 78 THR A C 1
ATOM 596 O O . THR A 1 78 ? -11.631 8.682 -14.701 1.00 36.25 78 THR A O 1
ATOM 599 N N . HIS A 1 79 ? -13.021 10.393 -15.149 1.00 36.19 79 HIS A N 1
ATOM 600 C CA . HIS A 1 79 ? -13.467 10.697 -13.788 1.00 36.19 79 HIS A CA 1
ATOM 601 C C . HIS A 1 79 ? -14.238 9.517 -13.167 1.00 36.19 79 HIS A C 1
ATOM 603 O O . HIS A 1 79 ? -15.464 9.516 -13.133 1.00 36.19 79 HIS A O 1
ATOM 609 N N . ALA A 1 80 ? -13.535 8.503 -12.671 1.00 39.12 80 ALA A N 1
ATOM 610 C CA . ALA A 1 80 ? -14.138 7.442 -11.879 1.00 39.12 80 ALA A CA 1
ATOM 611 C C . ALA A 1 80 ? -13.110 6.884 -10.890 1.00 39.12 80 ALA A C 1
ATOM 613 O O . ALA A 1 80 ? -12.334 5.985 -11.211 1.00 39.12 80 ALA A O 1
ATOM 614 N N . SER A 1 81 ? -13.129 7.415 -9.664 1.00 39.59 81 SER A N 1
ATOM 615 C CA . SER A 1 81 ? -12.622 6.687 -8.501 1.00 39.59 81 SER A CA 1
ATOM 616 C C . SER A 1 81 ? -13.388 5.367 -8.433 1.00 39.59 81 SER A C 1
ATOM 618 O O . SER A 1 81 ? -14.591 5.355 -8.171 1.00 39.59 81 SER A O 1
ATOM 620 N N . SER A 1 82 ? -12.729 4.256 -8.762 1.00 42.75 82 SER A N 1
ATOM 621 C CA . SER A 1 82 ? -13.325 2.934 -8.608 1.00 42.75 82 SER A CA 1
ATOM 622 C C . SER A 1 82 ? -13.309 2.587 -7.126 1.00 42.75 82 SER A C 1
ATOM 624 O O . SER A 1 82 ? -12.341 2.029 -6.619 1.00 42.75 82 SER A O 1
ATOM 626 N N . LEU A 1 83 ? -14.388 2.933 -6.427 1.00 39.06 83 LEU A N 1
ATOM 627 C CA . LEU A 1 83 ? -14.690 2.432 -5.092 1.00 39.06 83 LEU A CA 1
ATOM 628 C C . LEU A 1 83 ? -14.925 0.918 -5.202 1.00 39.06 83 LEU A C 1
ATOM 630 O O . LEU A 1 83 ? -16.049 0.458 -5.378 1.00 39.06 83 LEU A O 1
ATOM 634 N N . VAL A 1 84 ? -13.851 0.131 -5.137 1.00 41.47 84 VAL A N 1
ATOM 635 C CA . VAL A 1 84 ? -13.965 -1.308 -4.892 1.00 41.47 84 VAL A CA 1
ATOM 636 C C . VAL A 1 84 ? -14.324 -1.454 -3.417 1.00 41.47 84 VAL A C 1
ATOM 638 O O . VAL A 1 84 ? -13.457 -1.504 -2.549 1.00 41.47 84 VAL A O 1
ATOM 641 N N . LYS A 1 85 ? -15.628 -1.415 -3.130 1.00 34.06 85 LYS A N 1
ATOM 642 C CA . LYS A 1 85 ? -16.183 -1.821 -1.840 1.00 34.06 85 LYS A CA 1
ATOM 643 C C . LYS A 1 85 ? -16.052 -3.340 -1.775 1.00 34.06 85 LYS A C 1
ATOM 645 O O . LYS A 1 85 ? -16.830 -4.049 -2.407 1.00 34.06 85 LYS A O 1
ATOM 650 N N . CYS A 1 86 ? -15.031 -3.827 -1.081 1.00 35.22 86 CYS A N 1
ATOM 651 C CA . CYS A 1 86 ? -15.013 -5.218 -0.649 1.00 35.22 86 CYS A CA 1
ATOM 652 C C . CYS A 1 86 ? -16.112 -5.358 0.415 1.00 35.22 86 CYS A C 1
ATOM 654 O O . CYS A 1 86 ? -16.051 -4.667 1.433 1.00 35.22 86 CYS A O 1
ATOM 656 N N . PHE A 1 87 ? -17.149 -6.135 0.093 1.00 43.03 87 PHE A N 1
ATOM 657 C CA . PHE A 1 87 ? -18.220 -6.534 1.009 1.00 43.03 87 PHE A CA 1
ATOM 658 C C . PHE A 1 87 ? -17.783 -7.733 1.845 1.00 43.03 87 PHE A C 1
ATOM 660 O O . PHE A 1 87 ? -17.010 -8.559 1.301 1.00 43.03 87 PHE A O 1
#

Foldseek 3Di:
DDVVVVVVVVVVLVVCCVVPVQAQEDEFEDEDVSLVVSVVCQVVSCVSNVQDDDDDDDDDPPDRHRYHYAYYHDDPDDPDRPGPPDD

Organism: NCBI:txid53985

Secondary structure (DSSP, 8-state):
---HHHHHHHHHHHHHHHH-SS-SEEEEEE-THHHHHHHHHHHHHHHHTTTT-----SS--SS----EEEEEE--TT----------